Protein 2QPZ (pdb70)

CATH classification: 2.102.10.10

Radius of gyration: 12.66 Å; Cα contacts (8 Å, |Δi|>4): 260; chains: 1; bounding box: 36×27×26 Å

Secondary structure (DSSP, 8-state):
---EEEEEETTS--TT-EEEEEETTEEEEEEEETTEEEEEESB-SSSS-BGGGSEEETTEEEPTTTT-EEETTT--EEETT--SPPPEE-EEEETTEEEEE--

B-factor: mean 33.35, std 13.24, range [15.59, 81.02]

GO terms:
  GO:0051537 2 iron, 2 sulfur cluster binding (F, IDA)

Sequence (103 aa):
TVKWIEAVALSDILEGDVLGVTVEGKELALYEVEGEIYATDNLCTHGSSARRMSDGYLEGREIECPLHQGRFDVCTGKALCAPVTQNIKTYPVKIENLRVMIDLS

Organism: Pseudomonas putida (NCBI:txid303)

Structure (mmCIF, N/CA/C/O backbone):
data_2QPZ
#
_entry.id   2QPZ
#
_cell.length_a   65.230
_cell.length_b   65.230
_cell.length_c   49.440
_cell.angle_alpha   90.000
_cell.angle_beta   90.000
_cell.angle_gamma   120.000
#
_symmetry.space_group_name_H-M   'P 61'
#
loop_
_entity.id
_entity.type
_entity.pdbx_description
1 polymer 'Naphthalene 1,2-dioxygenase system ferredoxin subunit'
2 non-polymer 'FE2/S2 (INORGANIC) CLUSTER'
3 water water
#
loop_
_atom_site.group_PDB
_atom_site.id
_atom_site.type_symbol
_atom_site.label_atom_id
_atom_site.label_alt_id
_atom_site.label_comp_id
_atom_site.label_asym_id
_atom_site.label_entity_id
_atom_site.label_seq_id
_atom_site.pdb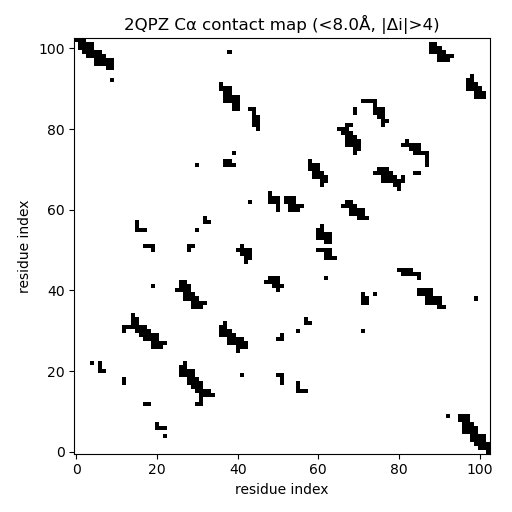x_PDB_ins_code
_atom_site.Cartn_x
_atom_site.Cartn_y
_atom_site.Cartn_z
_atom_site.occupancy
_atom_site.B_iso_or_equiv
_atom_site.auth_seq_id
_atom_site.auth_comp_id
_atom_site.auth_asym_id
_atom_site.auth_atom_id
_atom_site.pdbx_PDB_model_num
ATOM 1 N N . THR A 1 1 ? 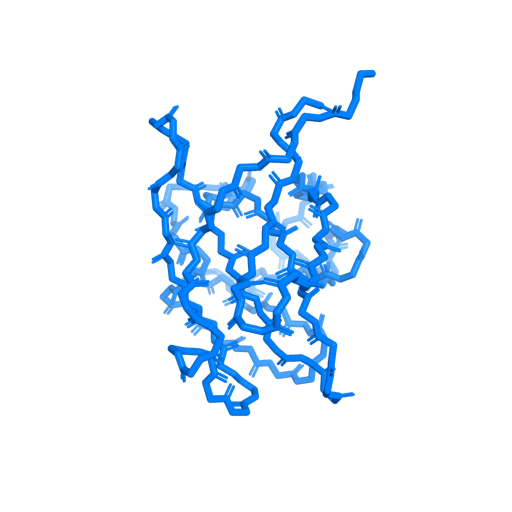-0.774 35.904 8.106 1.00 29.69 1 THR A N 1
ATOM 2 C CA . THR A 1 1 ? -1.331 36.114 6.749 1.00 28.25 1 THR A CA 1
ATOM 3 C C . THR A 1 1 ? -1.018 34.817 6.027 1.00 28.66 1 THR A C 1
ATOM 4 O O . THR A 1 1 ? 0.078 34.264 6.207 1.00 29.29 1 THR A O 1
ATOM 8 N N . VAL A 1 2 ? -1.961 34.272 5.284 1.00 23.57 2 VAL A N 1
ATOM 9 C CA . VAL A 1 2 ? -1.694 33.169 4.350 1.00 23.31 2 VAL A CA 1
ATOM 10 C C . VAL A 1 2 ? -2.060 33.716 3.024 1.00 23.97 2 VAL A C 1
ATOM 11 O O . VAL A 1 2 ? -3.227 34.121 2.788 1.00 22.37 2 VAL A O 1
ATOM 15 N N . LYS A 1 3 ? -1.096 33.662 2.100 1.00 25.39 3 LYS A N 1
ATOM 16 C CA . LYS A 1 3 ? -1.321 34.112 0.740 1.00 29.38 3 LYS A CA 1
ATOM 17 C C . LYS A 1 3 ? -0.721 33.147 -0.206 1.00 26.20 3 LYS A C 1
ATOM 18 O O . LYS A 1 3 ? 0.502 33.085 -0.319 1.00 24.44 3 LYS A O 1
ATOM 24 N N . TRP A 1 4 ? -1.567 32.413 -0.906 1.00 25.50 4 TRP A N 1
ATOM 25 C CA . TRP A 1 4 ? -1.119 31.293 -1.689 1.00 25.35 4 TRP A CA 1
ATOM 26 C C . TRP A 1 4 ? -0.696 31.786 -3.059 1.00 27.26 4 TRP A C 1
ATOM 27 O O . TRP A 1 4 ? -1.479 32.472 -3.769 1.00 25.20 4 TRP A O 1
ATOM 38 N N . ILE A 1 5 ? 0.486 31.351 -3.486 1.00 27.13 5 ILE A N 1
ATOM 39 C CA . ILE A 1 5 ? 1.018 31.727 -4.813 1.00 29.26 5 ILE A CA 1
ATOM 40 C C . ILE A 1 5 ? 1.384 30.470 -5.592 1.00 29.80 5 ILE A C 1
ATOM 41 O O . ILE 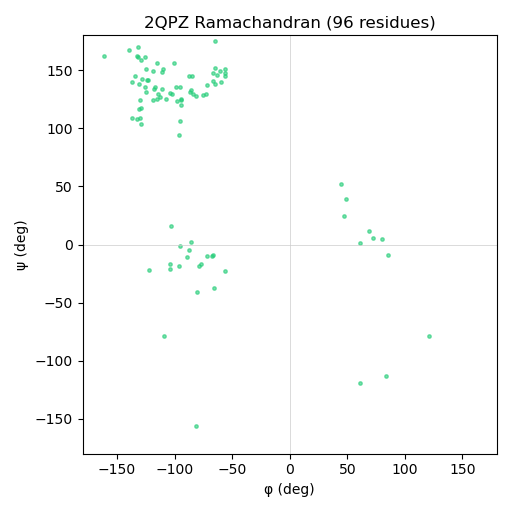A 1 5 ? 2.028 29.605 -5.054 1.00 28.92 5 ILE A O 1
ATOM 46 N N . GLU A 1 6 ? 1.025 30.387 -6.870 1.00 32.26 6 GLU A N 1
ATOM 47 C CA . GLU A 1 6 ? 1.288 29.175 -7.601 1.00 35.38 6 GLU A CA 1
ATOM 48 C C . GLU A 1 6 ? 2.779 29.088 -7.860 1.00 34.89 6 GLU A C 1
ATOM 49 O O . GLU A 1 6 ? 3.392 30.094 -8.211 1.00 34.38 6 GLU A O 1
ATOM 55 N N . ALA A 1 7 ? 3.329 27.896 -7.673 1.00 35.92 7 ALA A N 1
ATOM 56 C CA . ALA A 1 7 ? 4.813 27.711 -7.789 1.00 38.51 7 ALA A CA 1
ATOM 57 C C . ALA A 1 7 ? 5.000 26.906 -9.065 1.00 39.41 7 ALA A C 1
ATOM 58 O O . ALA A 1 7 ? 5.300 27.483 -10.107 1.00 44.22 7 ALA A O 1
ATOM 60 N N . VAL A 1 8 ? 4.782 25.610 -9.050 1.00 41.34 8 VAL A N 1
ATOM 61 C CA . VAL A 1 8 ? 4.974 24.841 -10.247 1.00 41.88 8 VAL A CA 1
ATOM 62 C C . VAL A 1 8 ? 3.798 23.962 -10.423 1.00 44.11 8 VAL A C 1
ATOM 63 O O . VAL A 1 8 ? 3.035 23.718 -9.492 1.00 43.09 8 VAL A O 1
ATOM 67 N N . ALA A 1 9 ? 3.655 23.479 -11.648 1.00 45.63 9 ALA A N 1
ATOM 68 C CA . ALA A 1 9 ? 2.742 22.420 -11.905 1.00 48.18 9 ALA A CA 1
ATOM 69 C C . ALA A 1 9 ? 3.337 21.273 -11.183 1.00 48.52 9 ALA A C 1
ATOM 70 O O . ALA A 1 9 ? 4.551 21.143 -11.196 1.00 47.02 9 ALA A O 1
ATOM 72 N N . LEU A 1 10 ? 2.514 20.444 -10.544 1.00 50.49 10 LEU A N 1
ATOM 73 C CA . LEU A 1 10 ? 3.027 19.350 -9.721 1.00 53.85 10 LEU A CA 1
ATOM 74 C C . LEU A 1 10 ? 3.650 18.168 -10.477 1.00 56.01 10 LEU A C 1
ATOM 75 O O . LEU A 1 10 ? 4.201 17.247 -9.853 1.00 55.71 10 LEU A O 1
ATOM 80 N N . SER A 1 11 ? 3.476 18.155 -11.791 1.00 57.92 11 SER A N 1
ATOM 81 C CA . SER A 1 11 ? 4.167 17.212 -12.656 1.00 59.76 11 SER A CA 1
ATOM 82 C C . SER A 1 11 ? 5.640 17.536 -12.585 1.00 61.25 11 SER A C 1
ATOM 83 O O . SER A 1 11 ? 6.461 16.637 -12.552 1.00 62.70 11 SER A O 1
ATOM 86 N N . ASP A 1 12 ? 5.981 18.820 -12.515 1.00 62.56 12 ASP A N 1
ATOM 87 C CA . ASP A 1 12 ? 7.374 19.217 -12.393 1.00 63.55 12 ASP A CA 1
ATOM 88 C C . ASP A 1 12 ? 8.118 18.595 -11.183 1.00 64.36 12 ASP A C 1
ATOM 89 O O . ASP A 1 12 ? 9.325 18.498 -11.212 1.00 63.60 12 ASP A O 1
ATOM 94 N N . ILE A 1 13 ? 7.424 18.169 -10.132 1.00 65.18 13 ILE A N 1
ATOM 95 C CA . ILE A 1 13 ? 8.086 17.491 -9.018 1.00 65.75 13 ILE A CA 1
ATOM 96 C C . ILE A 1 13 ? 8.020 15.928 -9.142 1.00 66.43 13 ILE A C 1
ATOM 97 O O . ILE A 1 13 ? 7.051 15.283 -8.708 1.00 67.16 13 ILE A O 1
ATOM 102 N N . LEU A 1 14 ? 9.060 15.314 -9.717 1.00 66.62 14 LEU A N 1
ATOM 103 C CA . LEU A 1 14 ? 9.238 13.835 -9.663 1.00 65.67 14 LEU A CA 1
ATOM 104 C C . LEU A 1 14 ? 9.482 13.368 -8.199 1.00 64.69 14 LEU A C 1
ATOM 105 O O . LEU A 1 14 ? 9.632 14.183 -7.280 1.00 64.84 14 LEU A O 1
ATOM 110 N N . GLU A 1 15 ? 9.561 12.061 -7.964 1.00 62.57 15 GLU A N 1
ATOM 111 C CA . GLU A 1 15 ? 9.847 11.567 -6.609 1.00 61.11 15 GLU A CA 1
ATOM 112 C C . GLU A 1 15 ? 11.222 12.069 -6.087 1.00 57.73 15 GLU A C 1
ATOM 113 O O . GLU A 1 15 ? 12.144 12.291 -6.853 1.00 55.88 15 GLU A O 1
ATOM 119 N N . GLY A 1 16 ? 11.333 12.247 -4.773 1.00 54.76 16 GLY A N 1
ATOM 120 C CA . GLY A 1 16 ? 12.597 12.617 -4.134 1.00 52.76 16 GLY A CA 1
ATOM 121 C C . GLY A 1 16 ? 13.295 13.762 -4.865 1.00 50.60 16 GLY A C 1
ATOM 122 O O . GLY A 1 16 ? 14.491 13.919 -4.771 1.00 52.59 16 GLY A O 1
ATOM 123 N N . ASP A 1 17 ? 12.536 14.575 -5.580 1.00 47.34 17 ASP A N 1
ATOM 124 C CA . ASP A 1 17 ? 13.084 15.611 -6.399 1.00 44.75 17 ASP A CA 1
ATOM 125 C C . ASP A 1 17 ? 13.311 16.840 -5.443 1.00 39.13 17 ASP A C 1
ATOM 126 O O . ASP A 1 17 ? 12.615 16.947 -4.430 1.00 32.65 17 ASP A O 1
ATOM 131 N N . VAL A 1 18 ? 14.374 17.625 -5.675 1.00 35.73 18 VAL A N 1
ATOM 132 C CA . VAL A 1 18 ? 14.459 19.031 -5.200 1.00 34.95 18 VAL A CA 1
ATOM 133 C C . VAL A 1 18 ? 14.468 19.882 -6.446 1.00 32.64 18 VAL A C 1
ATOM 134 O O . VAL A 1 18 ? 15.170 19.608 -7.396 1.00 33.58 18 VAL A O 1
ATOM 138 N N . LEU A 1 19 ? 13.605 20.873 -6.482 1.00 29.66 19 LEU A N 1
ATOM 139 C CA . LEU A 1 19 ? 13.486 21.771 -7.596 1.00 28.75 19 LEU A CA 1
ATOM 140 C C . LEU A 1 19 ? 13.654 23.183 -7.083 1.00 27.28 19 LEU A C 1
ATOM 141 O O . LEU A 1 19 ? 13.013 23.555 -6.075 1.00 27.80 19 LEU A O 1
ATOM 146 N N . GLY A 1 20 ? 14.493 23.993 -7.714 1.00 25.12 20 GLY A N 1
ATOM 147 C CA . GLY A 1 20 ? 14.537 25.413 -7.418 1.00 24.79 20 GLY A CA 1
ATOM 148 C C . GLY A 1 20 ? 13.514 26.248 -8.194 1.00 26.28 20 GLY A C 1
ATOM 149 O O . GLY A 1 20 ? 13.332 26.074 -9.382 1.00 26.69 20 GLY A O 1
ATOM 150 N N . VAL A 1 21 ? 12.818 27.121 -7.488 1.00 25.49 21 VAL A N 1
ATOM 151 C CA . VAL A 1 21 ? 11.804 28.008 -8.146 1.00 27.16 21 VAL A CA 1
ATOM 152 C C . VAL A 1 21 ? 12.043 29.403 -7.682 1.00 27.66 21 VAL A C 1
ATOM 153 O O . VAL A 1 21 ? 12.734 29.695 -6.681 1.00 25.34 21 VAL A O 1
ATOM 157 N N . THR A 1 22 ? 11.495 30.354 -8.447 1.00 29.32 22 THR A N 1
ATOM 158 C CA . THR A 1 22 ? 11.665 31.736 -8.079 1.00 28.87 22 THR A CA 1
ATOM 159 C C . THR A 1 22 ? 10.224 32.256 -8.118 1.00 29.55 22 THR A C 1
ATOM 160 O O . THR A 1 22 ? 9.607 32.169 -9.166 1.00 27.87 22 THR A O 1
ATOM 164 N N . VAL A 1 23 ? 9.719 32.701 -6.973 1.00 29.35 23 VAL A N 1
ATOM 165 C CA . VAL A 1 23 ? 8.299 33.156 -6.810 1.00 30.53 23 VAL A CA 1
ATOM 166 C C . VAL A 1 23 ? 8.278 34.499 -6.147 1.00 30.15 23 VAL A C 1
ATOM 167 O O . VAL A 1 23 ? 8.867 34.715 -5.091 1.00 28.12 23 VAL A O 1
ATOM 171 N N . GLU A 1 24 ? 7.627 35.470 -6.794 1.00 32.69 24 GLU A N 1
ATOM 172 C CA . GLU A 1 24 ? 7.648 36.829 -6.316 1.00 33.20 24 GLU A CA 1
ATOM 173 C C . GLU A 1 24 ? 9.025 37.324 -5.996 1.00 32.67 24 GLU A C 1
ATOM 174 O O . GLU A 1 24 ? 9.250 37.969 -4.994 1.00 32.26 24 GLU A O 1
ATOM 180 N N . GLY A 1 25 ? 9.986 36.956 -6.819 1.00 33.46 25 GLY A N 1
ATOM 181 C CA . GLY A 1 25 ? 11.305 37.419 -6.576 1.00 33.17 25 GLY A CA 1
ATOM 182 C C . GLY A 1 25 ? 12.085 36.565 -5.592 1.00 33.44 25 GLY A C 1
ATOM 183 O O . GLY A 1 25 ? 13.275 36.785 -5.472 1.00 34.94 25 GLY A O 1
ATOM 184 N N . LYS A 1 26 ? 11.429 35.612 -4.919 1.00 31.82 26 LYS A N 1
ATOM 185 C CA . LYS A 1 26 ? 12.092 34.843 -3.832 1.00 31.91 26 LYS A CA 1
ATOM 186 C C . LYS A 1 26 ? 12.541 33.527 -4.383 1.00 28.34 26 LYS A C 1
ATOM 187 O O . LYS A 1 26 ? 11.797 32.857 -5.035 1.00 26.90 26 LYS A O 1
ATOM 193 N N . GLU A 1 27 ? 13.767 33.128 -4.050 1.00 27.86 27 GLU A N 1
ATOM 194 C CA . GLU A 1 27 ? 14.237 31.863 -4.510 1.00 27.04 27 GLU A CA 1
ATOM 195 C C . GLU A 1 27 ? 13.973 30.830 -3.430 1.00 23.03 27 GLU A C 1
ATOM 196 O O . GLU A 1 27 ? 14.421 30.982 -2.311 1.00 21.65 27 GLU A O 1
ATOM 202 N N . LEU A 1 28 ? 13.262 29.784 -3.822 1.00 21.59 28 LEU A N 1
ATOM 203 C CA . LEU A 1 28 ? 12.774 28.740 -2.923 1.00 21.34 28 LEU A CA 1
ATOM 204 C C . LEU A 1 28 ? 13.167 27.377 -3.481 1.00 19.35 28 LEU A C 1
ATOM 205 O O . LEU A 1 28 ? 13.468 27.253 -4.662 1.00 20.99 28 LEU A O 1
ATOM 210 N N . ALA A 1 29 ? 13.205 26.379 -2.615 1.00 19.94 29 ALA A N 1
ATOM 211 C CA . ALA A 1 29 ? 13.502 24.974 -2.986 1.00 19.15 29 ALA A CA 1
ATOM 212 C C . ALA A 1 29 ? 12.242 24.224 -2.618 1.00 19.99 29 ALA A C 1
ATOM 213 O O . ALA A 1 29 ? 11.750 24.397 -1.515 1.00 18.64 29 ALA A O 1
ATOM 215 N N . LEU A 1 30 ? 11.773 23.372 -3.534 1.00 19.74 30 LEU A N 1
ATOM 216 C CA . LEU A 1 30 ? 10.656 22.502 -3.315 1.00 21.04 30 LEU A CA 1
ATOM 217 C C . LEU A 1 30 ? 11.212 21.080 -3.258 1.00 21.34 30 LEU A C 1
ATOM 218 O O . LEU A 1 30 ? 12.100 20.723 -4.051 1.00 24.14 30 LEU A O 1
ATOM 223 N N . TYR A 1 31 ? 10.790 20.322 -2.278 1.00 22.57 31 TYR A N 1
ATOM 224 C CA . TYR A 1 31 ? 11.272 18.953 -2.084 1.00 23.93 31 TYR A CA 1
ATOM 225 C C . TYR A 1 31 ? 10.117 17.977 -2.063 1.00 26.70 31 TYR A C 1
ATOM 226 O O . TYR A 1 31 ? 9.055 18.250 -1.447 1.00 27.66 31 TYR A O 1
ATOM 235 N N . GLU A 1 32 ? 10.325 16.808 -2.652 1.00 28.66 32 GLU A N 1
ATOM 236 C CA . GLU A 1 32 ? 9.311 15.740 -2.546 1.00 31.40 32 GLU A CA 1
ATOM 237 C C . GLU A 1 32 ? 9.850 14.695 -1.625 1.00 32.55 32 GLU A C 1
ATOM 238 O O . GLU A 1 32 ? 10.961 14.200 -1.819 1.00 31.59 32 GLU A O 1
ATOM 244 N N . VAL A 1 33 ? 9.061 14.407 -0.596 1.00 36.24 33 VAL A N 1
ATOM 245 C CA . VAL A 1 33 ? 9.388 13.451 0.455 1.00 39.15 33 VAL A CA 1
ATOM 246 C C . VAL A 1 33 ? 8.177 12.549 0.677 1.00 41.93 33 VAL A C 1
ATOM 247 O O . VAL A 1 33 ? 7.137 12.999 1.149 1.00 42.48 33 VAL A O 1
ATOM 251 N N . GLU A 1 34 ? 8.318 11.287 0.237 1.00 45.40 34 GLU A N 1
ATOM 252 C CA . GLU A 1 34 ? 7.335 10.223 0.486 1.00 45.42 34 GLU A CA 1
ATOM 253 C C . GLU A 1 34 ? 5.925 10.751 0.248 1.00 46.23 34 GLU A C 1
ATOM 254 O O . GLU A 1 34 ? 5.060 10.658 1.125 1.00 47.97 34 GLU A O 1
ATOM 260 N N . GLY A 1 35 ? 5.739 11.342 -0.926 1.00 45.87 35 GLY A N 1
ATOM 261 C CA . GLY A 1 35 ? 4.468 11.846 -1.359 1.00 45.55 35 GLY A CA 1
ATOM 262 C C . GLY A 1 35 ? 3.982 13.183 -0.850 1.00 45.74 35 GLY A C 1
ATOM 263 O O . GLY A 1 35 ? 2.856 13.558 -1.169 1.00 46.88 35 GLY A O 1
ATOM 264 N N . GLU A 1 36 ? 4.800 13.902 -0.080 1.00 44.22 36 GLU A N 1
ATOM 265 C CA . GLU A 1 36 ? 4.476 15.243 0.409 1.00 41.84 36 GLU A CA 1
ATOM 266 C C . GLU A 1 36 ? 5.474 16.246 -0.227 1.00 39.24 36 GLU A C 1
ATOM 267 O O . GLU A 1 36 ? 6.529 15.867 -0.629 1.00 38.11 36 GLU A O 1
ATOM 273 N N . ILE A 1 37 ? 5.096 17.508 -0.328 1.00 35.98 37 ILE A N 1
ATOM 274 C CA . ILE A 1 37 ? 5.968 18.519 -0.849 1.00 34.89 37 ILE A CA 1
ATOM 275 C C . ILE A 1 37 ? 6.226 19.532 0.249 1.00 31.45 37 ILE A C 1
ATOM 276 O O . ILE A 1 37 ? 5.300 20.028 0.948 1.00 31.40 37 ILE A O 1
ATOM 281 N N . TYR A 1 38 ? 7.496 19.900 0.359 1.00 27.48 38 TYR A N 1
ATOM 282 C CA . TYR A 1 38 ? 7.897 20.850 1.299 1.00 25.41 38 TYR A CA 1
ATOM 283 C C . TYR A 1 38 ? 8.644 21.966 0.612 1.00 22.56 38 TYR A C 1
ATOM 284 O O . TYR A 1 38 ? 9.165 21.797 -0.476 1.00 21.63 38 TYR A O 1
ATOM 293 N N . ALA A 1 39 ? 8.742 23.089 1.285 1.00 20.39 39 ALA A N 1
ATOM 294 C CA . ALA A 1 39 ? 9.429 24.235 0.705 1.00 18.99 39 ALA A CA 1
ATOM 295 C C . ALA A 1 39 ? 10.322 24.899 1.752 1.00 18.53 39 ALA A C 1
ATOM 296 O O . ALA A 1 39 ? 9.881 25.124 2.919 1.00 19.18 39 ALA A O 1
ATOM 298 N N . THR A 1 40 ? 11.515 25.304 1.308 1.00 17.03 40 THR A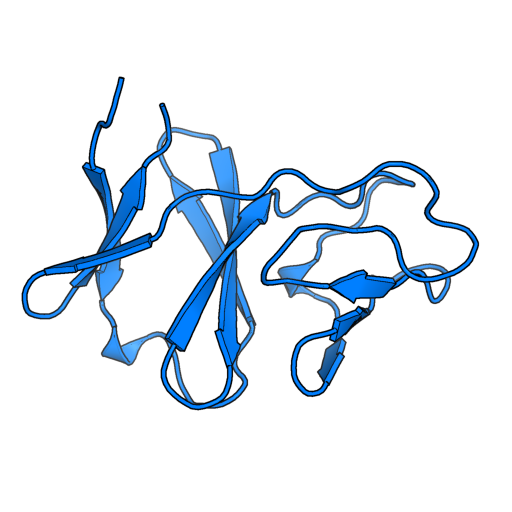 N 1
ATOM 299 C CA . THR A 1 40 ? 12.393 26.153 2.094 1.00 17.37 40 THR A CA 1
ATOM 300 C C . THR A 1 40 ? 12.914 27.322 1.237 1.00 15.59 40 THR A C 1
ATOM 301 O O . THR A 1 40 ? 12.819 27.308 0.018 1.00 16.44 40 THR A O 1
ATOM 305 N N . ASP A 1 41 ? 13.559 28.269 1.892 1.00 17.76 41 ASP A N 1
ATOM 306 C CA . ASP A 1 41 ? 14.431 29.186 1.169 1.00 18.76 41 ASP A CA 1
ATOM 307 C C . ASP A 1 41 ? 15.487 28.353 0.400 1.00 18.36 41 ASP A C 1
ATOM 308 O O . ASP A 1 41 ? 15.918 27.295 0.862 1.00 18.14 41 ASP A O 1
ATOM 313 N N . ASN A 1 42 ? 15.905 28.840 -0.737 1.00 17.35 42 ASN A N 1
ATOM 314 C CA . ASN A 1 42 ? 16.857 28.143 -1.568 1.00 20.83 42 ASN A CA 1
ATOM 315 C C . ASN A 1 42 ? 18.285 28.537 -1.168 1.00 22.95 42 ASN A C 1
ATOM 316 O O . ASN A 1 42 ? 19.235 27.838 -1.555 1.00 31.08 42 ASN A O 1
ATOM 321 N N . LEU A 1 43 ? 18.516 29.527 -0.347 1.00 23.05 43 LEU A N 1
ATOM 322 C CA . LEU A 1 43 ? 19.900 29.840 0.036 1.00 22.08 43 LEU A CA 1
ATOM 323 C C . LEU A 1 43 ? 20.270 29.169 1.338 1.00 19.72 43 LEU A C 1
ATOM 324 O O . LEU A 1 43 ? 19.501 29.250 2.315 1.00 20.83 43 LEU A O 1
ATOM 329 N N . CYS A 1 44 ? 21.457 28.564 1.426 1.00 19.76 44 CYS A N 1
ATOM 330 C CA . CYS A 1 44 ? 21.879 28.003 2.666 1.00 20.14 44 CYS A CA 1
ATOM 331 C C . CYS A 1 44 ? 22.057 29.093 3.669 1.00 19.00 44 CYS A C 1
ATOM 332 O O . CYS A 1 44 ? 22.460 30.232 3.314 1.00 21.44 44 CYS A O 1
ATOM 335 N N . THR A 1 45 ? 21.867 28.739 4.949 1.00 20.39 45 THR A N 1
ATOM 336 C CA . THR A 1 45 ? 22.063 29.716 6.073 1.00 20.51 45 THR A CA 1
ATOM 337 C C . THR A 1 45 ? 23.538 29.958 6.401 1.00 23.02 45 THR A C 1
ATOM 338 O O . THR A 1 45 ? 23.878 30.915 7.083 1.00 21.05 45 THR A O 1
ATOM 342 N N . HIS A 1 46 ? 24.410 29.074 5.936 1.00 21.85 46 HIS A N 1
ATOM 343 C CA . HIS A 1 46 ? 25.844 29.134 6.291 1.00 24.36 46 HIS A CA 1
ATOM 344 C C . HIS A 1 46 ? 26.665 29.838 5.262 1.00 27.14 46 HIS A C 1
ATOM 345 O O . HIS A 1 46 ? 27.811 30.210 5.591 1.00 30.84 46 HIS A O 1
ATOM 352 N N . GLY A 1 47 ? 26.183 29.993 4.036 1.00 25.56 47 GLY A N 1
ATOM 353 C CA . GLY A 1 47 ? 26.953 30.523 2.942 1.00 27.46 47 GLY A CA 1
ATOM 354 C C . GLY A 1 47 ? 26.173 30.712 1.691 1.00 28.02 47 GLY A C 1
ATOM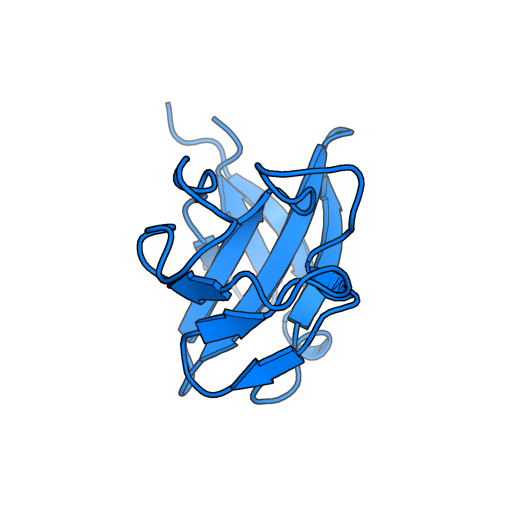 355 O O . GLY A 1 47 ? 24.953 30.458 1.612 1.00 29.20 47 GLY A O 1
ATOM 356 N N A SER A 1 48 ? 26.868 31.176 0.671 0.50 28.44 48 SER A N 1
ATOM 357 N N B SER A 1 48 ? 26.857 31.134 0.650 0.50 28.61 48 SER A N 1
ATOM 358 C CA A SER A 1 48 ? 26.257 31.389 -0.614 0.50 27.99 48 SER A CA 1
ATOM 359 C CA B SER A 1 48 ? 26.182 31.451 -0.584 0.50 28.34 48 SER A CA 1
ATOM 360 C C A SER A 1 48 ? 26.237 30.039 -1.291 0.50 27.77 48 SER A C 1
ATOM 361 C C B SER A 1 48 ? 26.100 30.179 -1.446 0.50 27.98 48 SER A C 1
ATOM 362 O O A SER A 1 48 ? 27.263 29.594 -1.873 0.50 29.28 48 SER A O 1
ATOM 363 O O B SER A 1 48 ? 26.943 29.936 -2.324 0.50 30.24 48 SER A O 1
ATOM 368 N N . ALA A 1 49 ? 25.111 29.332 -1.154 1.00 26.94 49 ALA A N 1
ATOM 369 C CA . ALA A 1 49 ? 24.972 28.036 -1.812 1.00 23.70 49 ALA A CA 1
ATOM 370 C C . ALA A 1 49 ? 23.469 27.812 -2.048 1.00 22.19 49 ALA A C 1
ATOM 371 O O . ALA A 1 49 ? 22.692 28.246 -1.211 1.00 20.85 49 ALA A O 1
ATOM 373 N N A ARG A 1 50 ? 23.097 27.198 -3.163 0.50 20.82 50 ARG A N 1
ATOM 374 N N B ARG A 1 50 ? 23.121 27.123 -3.125 0.50 20.76 50 ARG A N 1
ATOM 375 C CA A ARG A 1 50 ? 21.683 26.913 -3.406 0.50 23.37 50 ARG A CA 1
ATOM 376 C CA B ARG A 1 50 ? 21.727 26.900 -3.541 0.50 21.60 50 ARG A CA 1
ATOM 377 C C A ARG A 1 50 ? 21.364 25.490 -3.012 0.50 20.44 50 ARG A C 1
ATOM 378 C C B ARG A 1 50 ? 21.281 25.482 -3.146 0.50 20.15 50 ARG A C 1
ATOM 379 O O A ARG A 1 50 ? 21.984 24.501 -3.469 0.50 19.57 50 ARG A O 1
ATOM 380 O O B ARG A 1 50 ? 21.767 24.473 -3.737 0.50 18.57 50 ARG A O 1
ATOM 395 N N . MET A 1 51 ? 20.346 25.378 -2.190 1.00 19.60 51 MET A N 1
ATOM 396 C CA . MET A 1 51 ? 19.871 24.109 -1.729 1.00 19.00 51 MET A CA 1
ATOM 397 C C . MET A 1 51 ? 19.440 23.209 -2.853 1.00 18.50 51 MET A C 1
ATOM 398 O O . MET A 1 51 ? 19.696 22.035 -2.807 1.00 21.37 51 MET A O 1
ATOM 403 N N . SER A 1 52 ? 18.836 23.745 -3.900 1.00 19.56 52 SER A N 1
ATOM 404 C CA . SER A 1 52 ? 18.355 22.958 -4.986 1.00 20.49 52 SER A CA 1
ATOM 405 C C . SER A 1 52 ? 19.458 22.311 -5.806 1.00 20.52 52 SER A C 1
ATOM 406 O O . SER A 1 52 ? 19.166 21.434 -6.596 1.00 23.36 52 SER A O 1
ATOM 409 N N . ASP A 1 53 ? 20.710 22.690 -5.583 1.00 20.35 53 ASP A N 1
ATOM 410 C CA . ASP A 1 53 ? 21.864 22.048 -6.195 1.00 21.04 53 ASP A CA 1
ATOM 411 C C . ASP A 1 53 ? 22.514 20.974 -5.314 1.00 20.13 53 ASP A C 1
ATOM 412 O O . ASP A 1 53 ? 23.514 20.353 -5.704 1.00 20.28 53 ASP A O 1
ATOM 417 N N . GLY A 1 54 ? 21.947 20.804 -4.133 1.00 19.68 54 GLY A N 1
ATOM 418 C CA . GLY A 1 54 ? 22.350 19.843 -3.176 1.00 19.63 54 GLY A CA 1
ATOM 419 C C . GLY A 1 54 ? 21.839 18.438 -3.379 1.00 20.32 54 GLY A C 1
ATOM 420 O O . GLY A 1 54 ? 21.500 17.988 -4.496 1.00 20.40 54 GLY A O 1
ATOM 421 N N . TYR A 1 55 ? 21.783 17.686 -2.299 1.00 21.12 55 TYR A N 1
ATOM 422 C CA . TYR A 1 55 ? 21.436 16.290 -2.400 1.00 22.68 55 TYR A CA 1
ATOM 423 C C . TYR A 1 55 ? 20.367 15.986 -1.376 1.00 22.55 55 TYR A C 1
ATOM 424 O O . TYR A 1 55 ? 20.610 16.120 -0.188 1.00 21.42 55 TYR A O 1
ATOM 433 N N . LEU A 1 56 ? 19.204 15.599 -1.840 1.00 23.00 56 LEU A N 1
ATOM 434 C CA . LEU A 1 56 ? 18.091 15.282 -0.981 1.00 24.54 56 LEU A CA 1
ATOM 435 C C . LEU A 1 56 ? 18.074 13.779 -0.712 1.00 25.91 56 LEU A C 1
ATOM 436 O O . LEU A 1 56 ? 18.022 12.964 -1.629 1.00 25.35 56 LEU A O 1
ATOM 441 N N . GLU A 1 57 ? 18.172 13.435 0.549 1.00 29.67 57 GLU A N 1
ATOM 442 C CA . GLU A 1 57 ? 18.201 12.022 0.981 1.00 31.00 57 GLU A CA 1
ATOM 443 C C . GLU A 1 57 ? 17.170 11.881 2.045 1.00 30.39 57 GLU A C 1
ATOM 444 O O . GLU A 1 57 ? 17.379 12.303 3.197 1.00 30.78 57 GLU A O 1
ATOM 450 N N . GLY A 1 58 ? 16.043 11.291 1.681 1.00 31.98 58 GLY A N 1
ATOM 451 C CA . GLY A 1 58 ? 14.887 11.224 2.569 1.00 32.19 58 GLY A CA 1
ATOM 452 C C . GLY A 1 58 ? 14.401 12.627 2.917 1.00 30.88 58 GLY A C 1
ATOM 453 O O . GLY A 1 58 ? 14.065 13.401 2.012 1.00 33.28 58 GLY A O 1
ATOM 454 N N . ARG A 1 59 ? 14.411 12.994 4.182 1.00 30.39 59 ARG A N 1
ATOM 455 C CA . ARG A 1 59 ? 13.935 14.347 4.553 1.00 31.49 59 ARG A CA 1
ATOM 456 C C . ARG A 1 59 ? 15.047 15.316 4.860 1.00 28.20 59 ARG A C 1
ATOM 457 O O . ARG A 1 59 ? 14.805 16.375 5.442 1.00 28.09 59 ARG A O 1
ATOM 465 N N . GLU A 1 60 ? 16.267 14.964 4.461 1.00 26.11 60 GLU A N 1
ATOM 466 C CA . GLU A 1 60 ? 17.453 15.765 4.785 1.00 27.67 60 GLU A CA 1
ATOM 467 C C . GLU A 1 60 ? 17.979 16.257 3.495 1.00 23.83 60 GLU A C 1
ATOM 468 O O . GLU A 1 60 ? 18.203 15.477 2.561 1.00 24.39 60 GLU A O 1
ATOM 474 N N . ILE A 1 61 ? 18.135 17.567 3.405 1.00 20.85 61 ILE A N 1
ATOM 475 C CA . ILE A 1 61 ? 18.785 18.164 2.246 1.00 17.90 61 ILE A CA 1
ATOM 476 C C . ILE A 1 61 ? 20.201 18.510 2.676 1.00 18.84 61 ILE A C 1
ATOM 477 O O . ILE A 1 61 ? 20.420 19.178 3.699 1.00 17.56 61 ILE A O 1
ATOM 482 N N . GLU A 1 62 ? 21.162 18.064 1.841 1.00 18.31 62 GLU A N 1
ATOM 483 C CA . GLU A 1 62 ? 22.577 18.395 2.024 1.00 19.33 62 GLU A CA 1
ATOM 484 C C . GLU A 1 62 ? 22.938 19.571 1.113 1.00 17.68 62 GLU A C 1
ATOM 485 O O . GLU A 1 62 ? 22.720 19.495 -0.099 1.00 17.49 62 GLU A O 1
ATOM 491 N N . CYS A 1 63 ? 23.466 20.657 1.702 1.00 18.06 63 CYS A N 1
ATOM 492 C CA . CYS A 1 63 ? 23.967 21.790 0.963 1.00 18.68 63 CYS A CA 1
ATOM 493 C C . CYS A 1 63 ? 25.059 21.363 -0.052 1.00 17.74 63 CYS A C 1
ATOM 494 O O . CYS A 1 63 ? 25.858 20.483 0.271 1.00 19.03 63 CYS A O 1
ATOM 497 N N . PRO A 1 64 ? 25.133 21.999 -1.229 1.00 18.09 64 PRO A N 1
ATOM 498 C CA . PRO A 1 64 ? 26.210 21.678 -2.154 1.00 20.20 64 PRO A CA 1
ATOM 499 C C . PRO A 1 64 ? 27.661 22.044 -1.737 1.00 21.20 64 PRO A C 1
ATOM 500 O O . PRO A 1 64 ? 28.631 21.581 -2.365 1.00 20.52 64 PRO A O 1
ATOM 504 N N . LEU A 1 65 ? 27.778 22.780 -0.663 1.00 22.15 65 LEU A N 1
ATOM 505 C CA . LEU A 1 65 ? 29.038 23.173 -0.030 1.00 27.01 65 LEU A CA 1
ATOM 506 C C . LEU A 1 65 ? 29.019 22.567 1.412 1.00 28.93 65 LEU A C 1
ATOM 507 O O . LEU A 1 65 ? 28.008 22.146 2.055 1.00 32.64 65 LEU A O 1
ATOM 512 N N . HIS A 1 66 ? 30.162 22.261 1.887 1.00 31.07 66 HIS A N 1
ATOM 513 C CA . HIS A 1 66 ? 30.378 21.962 3.276 1.00 29.79 66 HIS A CA 1
ATOM 514 C C . HIS A 1 66 ? 29.740 20.836 4.061 1.00 29.41 66 HIS A C 1
ATOM 515 O O . HIS A 1 66 ? 30.035 20.663 5.237 1.00 31.72 66 HIS A O 1
ATOM 522 N N . GLN A 1 67 ? 28.943 20.035 3.458 1.00 28.24 67 GLN A N 1
ATOM 523 C CA . GLN A 1 67 ? 28.278 18.960 4.109 1.00 28.17 67 GLN A CA 1
ATOM 524 C C . GLN A 1 67 ? 27.193 19.346 5.124 1.00 25.43 67 GLN A C 1
ATOM 525 O O . GLN A 1 67 ? 26.754 18.505 5.876 1.00 26.19 67 GLN A O 1
ATOM 531 N N . GLY A 1 68 ? 26.785 20.605 5.166 1.00 23.87 68 GLY A N 1
ATOM 532 C CA . GLY A 1 68 ? 25.716 20.979 6.058 1.00 22.48 68 GLY A CA 1
ATOM 533 C C . GLY A 1 68 ? 24.427 20.331 5.603 1.00 19.93 68 GLY A C 1
ATOM 534 O O . GLY A 1 68 ? 24.239 20.136 4.389 1.00 21.06 68 GLY A O 1
ATOM 535 N N . ARG A 1 69 ? 23.540 19.995 6.543 1.00 18.04 69 ARG A N 1
ATOM 536 C CA . ARG A 1 69 ? 22.269 19.339 6.256 1.00 19.43 69 ARG A CA 1
ATOM 537 C C . ARG A 1 69 ? 21.147 20.025 7.040 1.00 18.36 69 ARG A C 1
ATOM 538 O O . ARG A 1 69 ? 21.402 20.449 8.164 1.00 17.08 69 ARG A O 1
ATOM 553 N N . PHE A 1 70 ? 19.964 20.085 6.426 1.00 18.56 70 PHE A N 1
ATOM 554 C CA . PHE A 1 70 ? 18.750 20.576 7.076 1.00 17.66 70 PHE A CA 1
ATOM 555 C C . PHE A 1 70 ? 17.656 19.490 6.958 1.00 19.62 70 PHE A C 1
ATOM 556 O O . PHE A 1 70 ? 17.521 18.770 5.959 1.00 19.89 70 PHE A O 1
ATOM 564 N N . ASP A 1 71 ? 16.771 19.479 7.921 1.00 21.03 71 ASP A N 1
ATOM 565 C CA . ASP A 1 71 ? 15.546 18.746 7.758 1.00 24.55 71 ASP A CA 1
ATOM 566 C C . ASP A 1 71 ? 14.557 19.599 6.935 1.00 24.68 71 ASP A C 1
ATOM 567 O O . ASP A 1 71 ? 14.305 20.766 7.287 1.00 25.54 71 ASP A O 1
ATOM 572 N N . VAL A 1 72 ? 13.997 19.065 5.870 1.00 25.20 72 VAL A N 1
ATOM 573 C CA . VAL A 1 72 ? 13.214 19.918 4.960 1.00 25.99 72 VAL A CA 1
ATOM 574 C C . VAL A 1 72 ? 11.808 20.212 5.497 1.00 26.58 72 VAL A C 1
ATOM 575 O O . VAL A 1 72 ? 11.165 21.120 5.042 1.00 25.75 72 VAL A O 1
ATOM 579 N N . CYS A 1 73 ? 11.349 19.399 6.451 1.00 26.56 73 CYS A N 1
ATOM 580 C CA . CYS A 1 73 ? 10.001 19.569 7.023 1.00 27.83 73 CYS A CA 1
ATOM 581 C C . CYS A 1 73 ? 9.984 20.676 8.093 1.00 28.09 73 CYS A C 1
ATOM 582 O O . CYS A 1 73 ? 9.093 21.528 8.123 1.00 30.22 73 CYS A O 1
ATOM 585 N N . THR A 1 74 ? 11.007 20.725 8.926 1.00 26.75 74 THR A N 1
ATOM 586 C CA . THR A 1 74 ? 11.112 21.698 9.971 1.00 26.27 74 THR A CA 1
ATOM 587 C C . THR A 1 74 ? 12.075 22.821 9.722 1.00 25.85 74 THR A C 1
ATOM 588 O O . THR A 1 74 ? 12.059 23.814 10.416 1.00 27.25 74 THR A O 1
ATOM 592 N N . GLY A 1 75 ? 12.965 22.661 8.769 1.00 24.94 75 GLY A N 1
ATOM 593 C CA . GLY A 1 75 ? 14.115 23.534 8.605 1.00 24.83 75 GLY A CA 1
ATOM 594 C C . GLY A 1 75 ? 15.269 23.457 9.592 1.00 24.06 75 GLY A C 1
ATOM 595 O O . GLY A 1 75 ? 16.202 24.237 9.474 1.00 23.69 75 GLY A O 1
ATOM 596 N N . LYS A 1 76 ? 15.244 22.495 10.527 1.00 24.10 76 LYS A N 1
ATOM 597 C CA . LYS A 1 76 ? 16.257 22.432 11.553 1.00 24.72 76 LYS A CA 1
ATOM 598 C C . LYS A 1 76 ? 17.667 22.138 10.943 1.00 24.12 76 LYS A C 1
ATOM 599 O O . LYS A 1 76 ? 17.734 21.311 10.070 1.00 23.17 76 LYS A O 1
ATOM 605 N N . ALA A 1 77 ? 18.716 22.807 11.413 1.00 24.57 77 ALA A N 1
ATOM 606 C CA . ALA A 1 77 ? 20.065 22.558 11.022 1.00 24.97 77 ALA A CA 1
ATOM 607 C C . ALA A 1 77 ? 20.477 21.276 11.715 1.00 27.46 77 ALA A C 1
ATOM 608 O O . ALA A 1 77 ? 20.295 21.114 12.913 1.00 26.01 77 ALA A O 1
ATOM 610 N N . LEU A 1 78 ? 21.008 20.325 10.939 1.00 28.68 78 LEU A N 1
ATOM 611 C CA . LEU A 1 78 ? 21.255 18.980 11.449 1.00 30.32 78 LEU A CA 1
ATOM 612 C C . LEU A 1 78 ? 22.712 18.663 11.753 1.00 31.93 78 LEU A C 1
ATOM 613 O O . LEU A 1 78 ? 22.977 17.695 12.530 1.00 32.63 78 LEU A O 1
ATOM 618 N N . CYS A 1 79 ? 23.644 19.401 11.167 1.00 32.26 79 CYS A N 1
ATOM 619 C CA . CYS A 1 79 ? 25.044 19.116 11.459 1.00 33.33 79 CYS A CA 1
ATOM 620 C C . CYS A 1 79 ? 25.864 20.282 11.093 1.00 35.39 79 CYS A C 1
ATOM 621 O O . CYS A 1 79 ? 25.421 21.153 10.326 1.00 35.28 79 CYS A O 1
ATOM 624 N N . ALA A 1 80 ? 27.075 20.313 11.631 1.00 33.42 80 ALA A N 1
ATOM 625 C CA . ALA A 1 80 ? 28.001 21.343 11.322 1.00 33.44 80 ALA A CA 1
ATOM 626 C C . ALA A 1 80 ? 28.187 21.346 9.813 1.00 31.56 80 ALA A C 1
ATOM 627 O O . ALA A 1 80 ? 28.111 20.283 9.207 1.00 31.14 80 ALA A O 1
ATOM 629 N N . PRO A 1 81 ? 28.505 22.493 9.220 1.00 28.45 81 PRO A N 1
ATOM 630 C CA . PRO A 1 81 ? 28.722 23.789 9.792 1.00 28.86 81 PRO A CA 1
ATOM 631 C C . PRO A 1 81 ? 27.434 24.580 9.964 1.00 29.57 81 PRO A C 1
ATOM 632 O O . PRO A 1 81 ? 27.497 25.774 10.325 1.00 30.54 81 PRO A O 1
ATOM 636 N N . VAL A 1 82 ? 26.285 23.995 9.615 1.00 27.67 82 VAL A N 1
ATOM 637 C CA . VAL A 1 82 ? 25.030 24.828 9.680 1.00 27.49 82 VAL A CA 1
ATOM 638 C C . VAL A 1 82 ? 24.503 24.807 11.123 1.00 28.04 82 VAL A C 1
ATOM 639 O O . VAL A 1 82 ? 24.426 23.744 11.785 1.00 27.49 82 VAL A O 1
ATOM 643 N N . THR A 1 83 ? 24.243 26.023 11.619 1.00 27.89 83 THR A N 1
ATOM 644 C CA . THR A 1 83 ? 23.737 26.313 12.956 1.00 28.69 83 THR A CA 1
ATOM 645 C C . THR A 1 83 ? 22.395 27.101 12.990 1.00 30.75 83 THR A C 1
ATOM 646 O O . THR A 1 83 ? 21.536 26.945 13.930 1.00 31.89 83 THR A O 1
ATOM 650 N N . GLN A 1 84 ? 22.110 27.788 11.914 1.00 28.99 84 GLN A N 1
ATOM 651 C CA . GLN A 1 84 ? 20.827 28.530 11.856 1.00 27.82 84 GLN A CA 1
ATOM 652 C C . GLN A 1 84 ? 19.870 27.771 10.977 1.00 26.78 84 GLN A C 1
ATOM 653 O O . GLN A 1 84 ? 20.264 27.368 9.853 1.00 25.82 84 GLN A O 1
ATOM 659 N N . ASN A 1 85 ? 18.649 27.550 11.494 1.00 25.00 85 ASN A N 1
ATOM 660 C CA . ASN A 1 85 ? 17.628 26.840 10.787 1.00 24.03 85 ASN A CA 1
ATOM 661 C C . ASN A 1 85 ? 17.237 27.587 9.538 1.00 21.73 85 ASN A C 1
ATOM 662 O O . ASN A 1 85 ? 17.243 28.821 9.519 1.00 20.96 85 ASN A O 1
ATOM 667 N N . ILE A 1 86 ? 16.895 26.860 8.491 1.00 20.36 86 ILE A N 1
ATOM 668 C CA . ILE A 1 86 ? 16.470 27.439 7.230 1.00 19.95 86 ILE A CA 1
ATOM 669 C C . ILE A 1 86 ? 14.958 27.678 7.274 1.00 20.53 86 ILE A C 1
ATOM 670 O O . ILE A 1 86 ? 14.199 26.903 7.878 1.00 20.10 86 ILE A O 1
ATOM 675 N N . LYS A 1 87 ? 14.550 28.754 6.629 1.00 21.70 87 LYS A N 1
ATOM 676 C CA . LYS A 1 87 ? 13.134 29.151 6.658 1.00 20.37 87 LYS A CA 1
ATOM 677 C C . LYS A 1 87 ? 12.324 28.215 5.810 1.00 19.60 87 LYS A C 1
ATOM 678 O O . LYS A 1 87 ? 12.713 27.903 4.690 1.00 18.79 87 LYS A O 1
ATOM 684 N N . THR A 1 88 ? 11.243 27.695 6.391 1.00 19.64 88 THR A N 1
ATOM 685 C CA . THR A 1 88 ? 10.299 26.871 5.716 1.00 20.84 88 THR A CA 1
ATOM 686 C C . THR A 1 88 ? 9.039 27.692 5.327 1.00 19.21 88 THR A C 1
ATOM 687 O O . THR A 1 88 ? 8.707 28.785 5.926 1.00 21.10 88 THR A O 1
ATOM 691 N N . TYR A 1 89 ? 8.334 27.212 4.318 1.00 19.32 89 TYR A N 1
ATOM 692 C CA . TYR A 1 89 ? 7.110 27.828 3.832 1.00 20.36 89 TYR A CA 1
ATOM 693 C C . TYR A 1 89 ? 5.993 26.843 3.666 1.00 20.34 89 TYR A C 1
ATOM 694 O O . TYR A 1 89 ? 6.198 25.799 3.099 1.00 21.13 89 TYR A O 1
ATOM 703 N N . PRO A 1 90 ? 4.777 27.201 4.057 1.00 21.30 90 PRO A N 1
ATOM 704 C CA . PRO A 1 90 ? 3.647 26.296 3.820 1.00 22.28 90 PRO A CA 1
ATOM 705 C C . PRO A 1 90 ? 3.408 25.973 2.359 1.00 22.64 90 PRO A C 1
ATOM 706 O O . PRO A 1 90 ? 3.653 26.815 1.524 1.00 21.58 90 PRO A O 1
ATOM 710 N N . VAL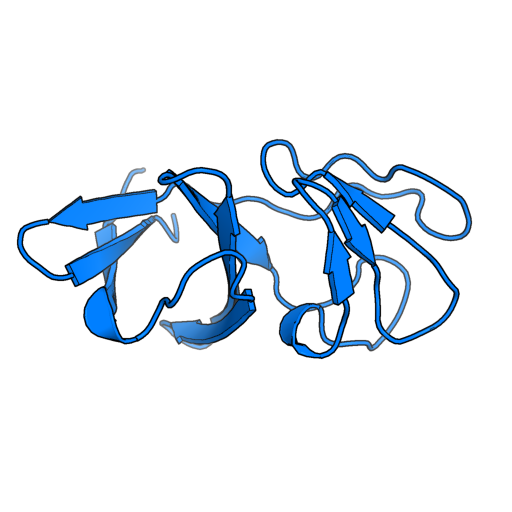 A 1 91 ? 3.085 24.706 2.073 1.00 22.67 91 VAL A N 1
ATOM 711 C CA . VAL A 1 91 ? 2.792 24.255 0.716 1.00 23.48 91 VAL A CA 1
ATOM 712 C C . VAL A 1 91 ? 1.397 23.624 0.650 1.00 26.47 91 VAL A C 1
ATOM 713 O O . VAL 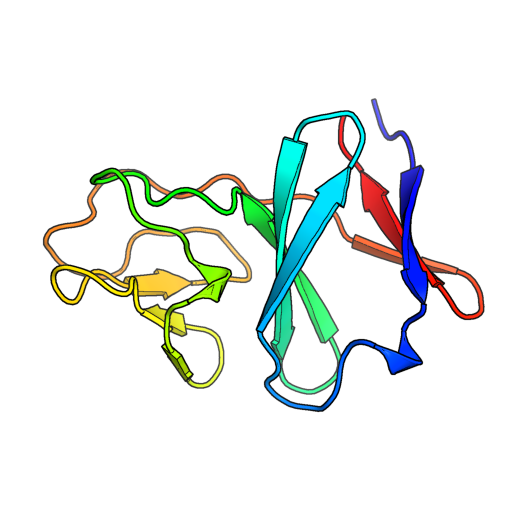A 1 91 ? 1.000 22.947 1.584 1.00 25.72 91 VAL A O 1
ATOM 717 N N . LYS A 1 92 ? 0.681 23.865 -0.407 1.00 26.44 92 LYS A N 1
ATOM 718 C CA . LYS A 1 92 ? -0.464 22.998 -0.667 1.00 29.80 92 LYS A CA 1
ATOM 719 C C . LYS A 1 92 ? -0.580 22.695 -2.121 1.00 32.47 92 LYS A C 1
ATOM 720 O O . LYS A 1 92 ? 0.005 23.369 -2.946 1.00 29.78 92 LYS A O 1
ATOM 726 N N . ILE A 1 93 ? -1.420 21.709 -2.437 1.00 37.21 93 ILE A N 1
ATOM 727 C CA . ILE A 1 93 ? -1.660 21.361 -3.827 1.00 40.30 93 ILE A CA 1
ATOM 728 C C . ILE A 1 93 ? -3.085 21.709 -4.151 1.00 41.96 93 ILE A C 1
ATOM 729 O O . ILE A 1 93 ? -4.003 21.356 -3.400 1.00 42.13 93 ILE A O 1
ATOM 734 N N . GLU A 1 94 ? -3.257 22.468 -5.205 1.00 44.36 94 GLU A N 1
ATOM 735 C CA . GLU A 1 94 ? -4.553 22.916 -5.592 1.00 46.90 94 GLU A CA 1
ATOM 736 C C . GLU A 1 94 ? -4.638 22.587 -7.064 1.00 47.82 94 GLU A C 1
ATOM 737 O O . GLU A 1 94 ? -3.960 23.177 -7.925 1.00 47.66 94 GLU A O 1
ATOM 743 N N . ASN A 1 95 ? -5.489 21.581 -7.286 1.00 50.46 95 ASN A N 1
ATOM 744 C CA . ASN A 1 95 ? -5.548 20.783 -8.476 1.00 51.87 95 ASN A CA 1
ATOM 745 C C . ASN A 1 95 ? -4.456 19.657 -8.304 1.00 52.46 95 ASN A C 1
ATOM 746 O O . ASN A 1 95 ? -4.671 18.814 -7.399 1.00 55.06 95 ASN A O 1
ATOM 751 N N . LEU A 1 96 ? -3.330 19.530 -9.032 1.00 51.92 96 LEU A N 1
ATOM 752 C CA . LEU A 1 96 ? -2.850 20.271 -10.205 1.00 49.25 96 LEU A CA 1
ATOM 753 C C . LEU A 1 96 ? -1.510 20.921 -9.904 1.00 48.64 96 LEU A C 1
ATOM 754 O O . LEU A 1 96 ? -0.452 20.376 -10.304 1.00 49.82 96 LEU A O 1
ATOM 759 N N . ARG A 1 97 ? -1.576 22.060 -9.181 1.00 46.25 97 ARG A N 1
ATOM 760 C CA . ARG A 1 97 ? -0.473 22.977 -8.976 1.00 44.19 97 ARG A CA 1
ATOM 761 C C . ARG A 1 97 ? 0.004 22.951 -7.560 1.00 39.20 97 ARG A C 1
ATOM 762 O O . ARG A 1 97 ? -0.771 22.744 -6.634 1.00 36.14 97 ARG A O 1
ATOM 770 N N . VAL A 1 98 ? 1.296 23.245 -7.409 1.00 33.97 98 VAL A N 1
ATOM 771 C CA . VAL A 1 98 ? 1.866 23.381 -6.075 1.00 29.94 98 VAL A CA 1
ATOM 772 C C . VAL A 1 98 ? 1.807 24.856 -5.730 1.00 28.38 98 VAL A C 1
ATOM 773 O O . VAL A 1 98 ? 2.257 25.709 -6.490 1.00 29.23 98 VAL A O 1
ATOM 777 N N . MET A 1 99 ? 1.192 25.176 -4.607 1.00 26.12 99 MET A N 1
ATOM 778 C CA . MET A 1 99 ? 1.080 26.538 -4.170 1.00 24.64 99 MET A CA 1
ATOM 779 C C . MET A 1 99 ? 1.942 26.756 -2.942 1.00 22.90 99 MET A C 1
ATOM 780 O O . MET A 1 99 ? 2.060 25.896 -2.120 1.00 23.40 99 MET A O 1
ATOM 785 N N . ILE A 1 100 ? 2.473 27.955 -2.791 1.00 19.50 100 ILE A N 1
ATOM 786 C CA . ILE A 1 100 ? 3.299 28.244 -1.665 1.00 20.63 100 ILE A CA 1
ATOM 787 C C . ILE A 1 100 ? 2.780 29.490 -1.002 1.00 18.20 100 ILE A C 1
ATOM 788 O O . ILE 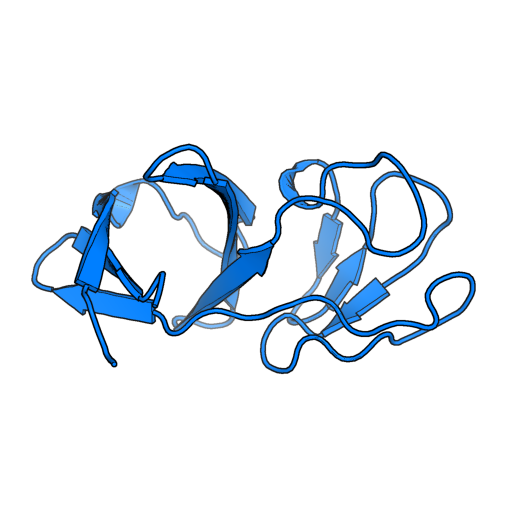A 1 100 ? 2.391 30.460 -1.665 1.00 18.57 100 ILE A O 1
ATOM 797 N N . ASP A 1 101 ? 2.842 29.501 0.328 1.00 21.72 101 ASP A N 1
ATOM 798 C CA . ASP A 1 101 ? 2.481 30.728 1.097 1.00 22.71 101 ASP A CA 1
ATOM 799 C C . ASP A 1 101 ? 3.711 31.528 1.424 1.00 25.54 101 ASP A C 1
ATOM 800 O O . ASP A 1 101 ? 4.511 31.114 2.273 1.00 24.37 101 ASP A O 1
ATOM 805 N N . LEU A 1 102 ? 3.882 32.634 0.725 1.00 28.39 102 LEU A N 1
ATOM 806 C CA . LEU A 1 102 ? 5.045 33.485 0.903 1.00 31.87 102 LEU A CA 1
ATOM 807 C C . LEU A 1 102 ? 4.889 34.530 1.985 1.00 35.39 102 LEU A C 1
ATOM 808 O O . LEU A 1 102 ? 5.878 35.272 2.365 1.00 38.44 102 LEU A O 1
ATOM 813 N N . SER A 1 103 ? 3.698 34.585 2.541 1.00 35.97 103 SER A N 1
ATOM 814 C CA . SER A 1 103 ? 3.404 35.452 3.684 1.00 37.98 103 SER A CA 1
ATOM 815 C C . SER A 1 103 ? 3.358 34.617 4.998 1.00 40.62 103 SER A C 1
ATOM 816 O O . SER A 1 103 ? 2.306 33.930 5.266 1.00 42.01 103 SER A O 1
#

Foldseek 3Di:
DFDKAFWFFCVVADAQAWDWTATPNFIKIWGHAPHDIWIFGQQAPVDGFGQNVFHRDHQWGATPPDRWIARRHFQQTDDPPGDDGTGIWDWDDDDGTIITGPD

Nearest PDB structures (foldseek):
  2qpz-assembly1_A  TM=1.010E+00  e=7.346E-19  Pseudomonas putida
  5bok-assembly1_A  TM=9.895E-01  e=6.143E-14  Diaphorobacter sp. DS2
  2i7f-assembly2_B  TM=9.542E-01  e=4.462E-10  Sphingobium yanoikuyae
  7bui-assembly1_E  TM=9.497E-01  e=6.095E-10  Metapseudomonas resinovorans
  4emj-assembly1_B  TM=9.633E-01  e=1.180E-08  Pseudomonas putida

Solvent-accessible surface area: 5686 Å² total; per-residue (Å²): 134,98,121,79,42,79,23,23,22,72,90,70,16,121,147,41,32,29,48,36,16,88,11,127,69,72,78,0,0,0,0,18,19,155,61,101,21,56,2,0,39,4,110,6,46,86,29,103,12,122,0,24,102,23,128,21,111,54,116,58,0,52,6,64,84,97,133,1,78,0,13,1,34,88,0,122,15,62,32,84,41,7,118,119,91,5,118,47,10,73,35,76,81,81,124,87,78,0,24,0,6,24,65

InterPro domains:
  IPR017941 Rieske [2Fe-2S] iron-sulphur domain [PF00355] (4-91)
  IPR017941 Rieske [2Fe-2S] iron-sulphur domain [PS51296] (6-101)
  IPR036922 Rieske [2Fe-2S] iron-sulphur domain superfamily [G3DSA:2.102.10.10] (2-104)
  IPR036922 Rieske [2Fe-2S] iron-sulphur domain superfamily [SSF50022] (4-103)